Protein AF-A0A9X3G8Z1-F1 (afdb_monomer)

Mean predicted aligned error: 10.3 Å

pLDDT: mean 79.48, std 21.1, range [32.97, 97.56]

Structure (mmCIF, N/CA/C/O backbone):
data_AF-A0A9X3G8Z1-F1
#
_entry.id   AF-A0A9X3G8Z1-F1
#
loop_
_atom_site.group_PDB
_atom_site.id
_atom_site.type_symbol
_atom_site.label_atom_id
_atom_site.label_alt_id
_atom_site.label_comp_id
_atom_site.label_asym_id
_atom_site.label_entity_id
_atom_site.label_seq_id
_atom_site.pdbx_PDB_ins_code
_atom_site.Cartn_x
_atom_site.Cartn_y
_atom_site.Cartn_z
_atom_site.occupancy
_atom_site.B_iso_or_equiv
_atom_site.auth_seq_id
_atom_site.auth_comp_id
_atom_site.auth_asym_id
_atom_site.auth_atom_id
_atom_site.pdbx_PDB_model_num
ATOM 1 N N . MET A 1 1 ? 17.525 -7.532 8.941 1.00 54.53 1 MET A N 1
ATOM 2 C CA . MET A 1 1 ? 16.783 -7.945 7.733 1.00 54.53 1 MET A CA 1
ATOM 3 C C . MET A 1 1 ? 17.016 -6.910 6.642 1.00 54.53 1 MET A C 1
ATOM 5 O O . MET A 1 1 ? 16.957 -5.727 6.959 1.00 54.53 1 MET A O 1
ATOM 9 N N . SER A 1 2 ? 17.343 -7.330 5.416 1.00 69.38 2 SER A N 1
ATOM 10 C CA . SER A 1 2 ? 17.624 -6.444 4.267 1.00 69.38 2 SER A CA 1
ATOM 11 C C . SER A 1 2 ? 16.434 -6.366 3.294 1.00 69.38 2 SER A C 1
ATOM 13 O O . SER A 1 2 ? 15.502 -7.165 3.383 1.00 69.38 2 SER A O 1
ATOM 15 N N . ALA A 1 3 ? 16.483 -5.455 2.314 1.00 65.75 3 ALA A N 1
ATOM 16 C CA . ALA A 1 3 ? 15.477 -5.348 1.247 1.00 65.75 3 ALA A CA 1
ATOM 17 C C . ALA A 1 3 ? 15.227 -6.669 0.497 1.00 65.75 3 ALA A C 1
ATOM 19 O O . ALA A 1 3 ? 14.107 -6.954 0.087 1.00 65.75 3 ALA A O 1
ATOM 20 N N . GLU A 1 4 ? 16.262 -7.490 0.329 1.00 74.12 4 GLU A N 1
ATOM 21 C CA . GLU A 1 4 ? 16.171 -8.811 -0.300 1.00 74.12 4 GLU A CA 1
ATOM 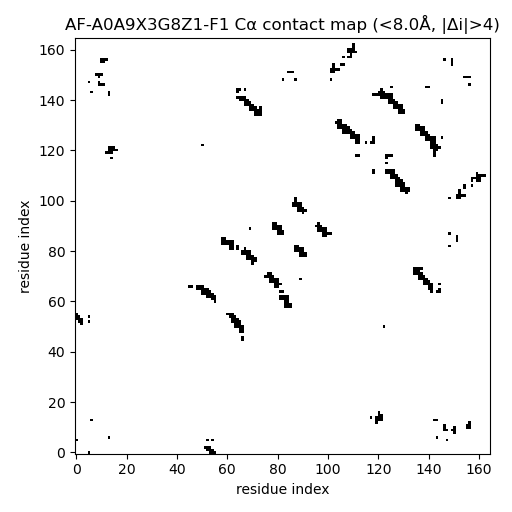22 C C . GLU A 1 4 ? 15.276 -9.765 0.502 1.00 74.12 4 GLU A C 1
ATOM 24 O O . GLU A 1 4 ? 14.520 -10.556 -0.056 1.00 74.12 4 GLU A O 1
ATOM 29 N N . GLU A 1 5 ? 15.324 -9.664 1.825 1.00 76.06 5 GLU A N 1
ATOM 30 C CA . GLU A 1 5 ? 14.555 -10.520 2.714 1.00 76.06 5 GLU A CA 1
ATOM 31 C C . GLU A 1 5 ? 13.078 -10.120 2.759 1.00 76.06 5 GLU A C 1
ATOM 33 O O . GLU A 1 5 ? 12.224 -11.001 2.782 1.00 76.06 5 GLU A O 1
ATOM 38 N N . LEU A 1 6 ? 12.771 -8.820 2.659 1.00 80.56 6 LEU A N 1
ATOM 39 C CA . LEU A 1 6 ? 11.402 -8.339 2.431 1.00 80.56 6 LEU A CA 1
ATOM 40 C C . LEU A 1 6 ? 10.838 -8.834 1.096 1.00 80.56 6 LEU A C 1
ATOM 42 O O . LEU A 1 6 ? 9.704 -9.300 1.039 1.00 80.56 6 LEU A O 1
ATOM 46 N N . ARG A 1 7 ? 11.642 -8.796 0.027 1.00 82.56 7 ARG A N 1
ATOM 47 C CA . ARG A 1 7 ? 11.228 -9.302 -1.293 1.00 82.56 7 ARG A CA 1
ATOM 48 C C . ARG A 1 7 ? 10.889 -10.788 -1.269 1.00 82.56 7 ARG A C 1
ATOM 50 O O . ARG A 1 7 ? 9.933 -11.192 -1.910 1.00 82.56 7 ARG A O 1
ATOM 57 N N . ARG A 1 8 ? 11.645 -11.600 -0.523 1.00 84.50 8 ARG A N 1
ATOM 58 C CA . ARG A 1 8 ? 11.379 -13.045 -0.399 1.00 84.50 8 ARG A CA 1
ATOM 59 C C . ARG A 1 8 ? 10.061 -13.375 0.304 1.00 84.50 8 ARG A C 1
ATOM 61 O O . ARG A 1 8 ? 9.609 -14.509 0.204 1.00 84.50 8 ARG A O 1
ATOM 68 N N . GLN A 1 9 ? 9.483 -12.426 1.035 1.00 86.56 9 GLN A N 1
ATOM 69 C CA . GLN A 1 9 ? 8.246 -12.634 1.789 1.00 86.56 9 GLN A CA 1
ATOM 70 C C . GLN A 1 9 ? 6.998 -12.234 1.000 1.00 86.56 9 GLN A C 1
ATOM 72 O O . GLN A 1 9 ? 5.923 -12.772 1.251 1.00 86.56 9 GLN A O 1
ATOM 77 N N . VAL A 1 10 ? 7.126 -11.322 0.034 1.00 90.44 10 VAL A N 1
ATOM 78 C CA . VAL A 1 10 ? 5.996 -10.898 -0.798 1.00 90.44 10 VAL A CA 1
ATOM 79 C C . VAL A 1 10 ? 5.799 -11.848 -1.976 1.00 90.44 10 VAL A C 1
ATOM 81 O O . VAL A 1 10 ? 6.749 -12.414 -2.509 1.00 90.44 10 VAL A O 1
ATOM 84 N N . SER A 1 11 ? 4.548 -12.020 -2.398 1.00 90.75 11 SER A N 1
ATOM 85 C CA . SER A 1 11 ? 4.192 -12.882 -3.533 1.00 90.75 11 SER A CA 1
ATOM 86 C C . SER A 1 11 ? 4.303 -12.181 -4.889 1.00 90.75 11 SER A C 1
ATOM 88 O O . SER A 1 11 ? 4.259 -12.846 -5.921 1.00 90.75 11 SER A O 1
ATOM 90 N N . TRP A 1 12 ? 4.407 -10.850 -4.901 1.00 94.25 12 TRP A N 1
ATOM 91 C CA . TRP A 1 12 ? 4.476 -10.069 -6.132 1.00 94.25 12 TRP A CA 1
ATOM 92 C C . TRP A 1 12 ? 5.881 -10.113 -6.724 1.00 94.25 12 TRP A C 1
ATOM 94 O O . TRP A 1 12 ? 6.886 -10.123 -6.013 1.00 94.25 12 TRP A O 1
ATOM 104 N N . THR A 1 13 ? 5.949 -10.067 -8.048 1.00 92.62 13 THR A N 1
ATOM 105 C CA . THR A 1 13 ? 7.204 -10.001 -8.790 1.00 92.62 13 THR A CA 1
ATOM 106 C C . THR A 1 13 ? 7.904 -8.668 -8.525 1.00 92.62 13 THR A C 1
ATOM 108 O O . THR A 1 13 ? 7.363 -7.606 -8.834 1.00 92.62 13 THR A O 1
ATOM 111 N N . VAL A 1 14 ? 9.126 -8.706 -7.989 1.00 89.44 14 VAL A N 1
ATOM 112 C CA . VAL A 1 14 ? 9.965 -7.518 -7.762 1.00 89.44 14 VAL A CA 1
ATOM 113 C C . VAL A 1 14 ? 11.286 -7.693 -8.503 1.00 89.44 14 VAL A C 1
ATOM 115 O O . VAL A 1 14 ? 12.076 -8.576 -8.168 1.00 89.44 14 VAL A O 1
ATOM 118 N N . ASP A 1 15 ? 11.527 -6.843 -9.500 1.00 87.56 15 ASP A N 1
ATOM 119 C CA . ASP A 1 15 ? 12.686 -6.968 -10.383 1.00 87.56 15 ASP A CA 1
ATOM 120 C C . ASP A 1 15 ? 13.973 -6.539 -9.670 1.00 87.56 15 ASP A C 1
ATOM 122 O O . ASP A 1 15 ? 14.049 -5.479 -9.036 1.00 87.56 15 ASP A O 1
ATOM 126 N N . ASP A 1 16 ? 15.023 -7.349 -9.805 1.00 71.25 16 ASP A N 1
ATOM 127 C CA . ASP A 1 16 ? 16.316 -7.048 -9.209 1.00 71.25 16 ASP A CA 1
ATOM 128 C C . ASP A 1 16 ? 17.141 -6.148 -10.132 1.00 71.25 16 ASP A C 1
ATOM 130 O O . ASP A 1 16 ? 17.486 -6.514 -11.253 1.00 71.25 16 ASP A O 1
ATOM 134 N N . THR A 1 17 ? 17.499 -4.954 -9.662 1.00 54.03 17 THR A N 1
ATOM 135 C CA . THR A 1 17 ? 18.440 -4.081 -10.380 1.00 54.03 17 THR A CA 1
ATOM 136 C C . THR A 1 17 ? 19.775 -4.007 -9.653 1.00 54.03 17 THR A C 1
ATOM 138 O O . THR A 1 17 ? 20.303 -2.935 -9.371 1.00 54.03 17 THR A O 1
ATOM 141 N N . SER A 1 18 ? 20.347 -5.165 -9.326 1.00 48.28 18 SER A N 1
ATOM 142 C CA . SER A 1 18 ? 21.672 -5.237 -8.705 1.00 48.28 18 SER A CA 1
ATOM 143 C C . SER A 1 18 ? 22.812 -5.520 -9.707 1.00 48.28 18 SER A C 1
ATOM 145 O O . SER A 1 18 ? 23.967 -5.211 -9.403 1.00 48.28 18 SER A O 1
ATOM 147 N N . ALA A 1 19 ? 22.523 -5.983 -10.934 1.00 44.53 19 ALA A N 1
ATOM 148 C CA . ALA A 1 19 ? 23.551 -6.242 -11.956 1.00 44.53 19 ALA A CA 1
ATOM 149 C C . ALA A 1 19 ? 23.666 -5.145 -13.038 1.00 44.53 19 ALA A C 1
ATOM 151 O O . ALA A 1 19 ? 24.767 -4.679 -13.326 1.00 44.53 19 ALA A O 1
ATOM 152 N N . ALA A 1 20 ? 22.553 -4.672 -13.609 1.00 42.44 20 ALA A N 1
ATOM 153 C CA . ALA A 1 20 ? 22.600 -3.802 -14.793 1.00 42.44 20 ALA A CA 1
ATOM 154 C C . ALA A 1 20 ? 22.984 -2.334 -14.499 1.00 42.44 20 ALA A C 1
ATOM 156 O O . ALA A 1 20 ? 23.629 -1.691 -15.324 1.00 42.44 20 ALA A O 1
ATOM 157 N N . LEU A 1 21 ? 22.659 -1.795 -13.315 1.00 47.25 21 LEU A N 1
ATOM 158 C CA . LEU A 1 21 ? 22.970 -0.394 -12.977 1.00 47.25 21 LEU A CA 1
ATOM 159 C C . LEU A 1 21 ? 24.360 -0.181 -12.353 1.00 47.25 21 LEU A C 1
ATOM 161 O O . LEU A 1 21 ? 24.867 0.940 -12.398 1.00 47.25 21 LEU A O 1
ATOM 165 N N . ARG A 1 22 ? 25.024 -1.223 -11.821 1.00 46.19 22 ARG A N 1
ATOM 166 C CA . ARG A 1 22 ? 26.418 -1.095 -11.339 1.00 46.19 22 ARG A CA 1
ATOM 167 C C . ARG A 1 22 ? 27.421 -0.935 -12.479 1.00 46.19 22 ARG A C 1
ATOM 169 O O . ARG A 1 22 ? 28.410 -0.235 -12.300 1.00 46.19 22 ARG A O 1
ATOM 176 N N . ALA A 1 23 ? 27.148 -1.513 -13.647 1.00 42.59 23 ALA A N 1
ATOM 177 C CA . ALA A 1 23 ? 28.023 -1.389 -14.814 1.00 42.59 23 ALA A CA 1
ATOM 178 C C . ALA A 1 23 ? 27.900 -0.025 -15.528 1.00 42.59 23 ALA A C 1
ATOM 180 O O . ALA A 1 23 ? 28.839 0.405 -16.189 1.00 42.59 23 ALA A O 1
ATOM 181 N N . GLY A 1 24 ? 26.771 0.681 -15.379 1.00 37.41 24 GLY A N 1
ATOM 182 C CA . GLY A 1 24 ? 26.513 1.946 -16.080 1.00 37.41 24 GLY A CA 1
ATOM 183 C C . GLY A 1 24 ? 26.988 3.214 -15.362 1.00 37.41 24 GLY A C 1
ATOM 184 O O . GLY A 1 24 ? 27.077 4.271 -15.980 1.00 37.41 24 GLY A O 1
ATOM 185 N N . ARG A 1 25 ? 27.319 3.152 -14.064 1.00 42.72 25 ARG A N 1
ATOM 186 C CA . ARG A 1 25 ? 27.628 4.344 -13.247 1.00 42.72 25 ARG A CA 1
ATOM 187 C C . ARG A 1 25 ? 29.110 4.753 -13.274 1.00 42.72 25 ARG A C 1
ATOM 189 O O . ARG A 1 25 ? 29.646 5.177 -12.256 1.00 42.72 25 ARG A O 1
ATOM 196 N N . PHE A 1 26 ? 29.758 4.644 -14.434 1.00 42.75 26 PHE A N 1
ATOM 197 C CA . PHE A 1 26 ? 31.088 5.228 -14.679 1.00 42.75 26 PHE A CA 1
ATOM 198 C C . PHE A 1 26 ? 31.166 6.147 -15.909 1.00 42.75 26 PHE A C 1
ATOM 200 O O . PHE A 1 26 ? 32.200 6.771 -16.118 1.00 42.75 26 PHE A O 1
ATOM 207 N N . LEU A 1 27 ? 30.085 6.329 -16.678 1.00 44.16 27 LEU A N 1
ATOM 208 C CA . LEU A 1 27 ? 30.040 7.336 -17.744 1.00 44.16 27 LEU A CA 1
ATOM 209 C C . LEU A 1 27 ? 28.682 8.039 -17.771 1.00 44.16 27 LEU A C 1
ATOM 211 O O . LEU A 1 27 ? 27.685 7.444 -18.161 1.00 44.16 27 LEU A O 1
ATOM 215 N N . GLY A 1 28 ? 28.654 9.321 -17.405 1.00 35.78 28 GLY A N 1
ATOM 216 C CA . GLY A 1 28 ? 27.515 10.189 -17.719 1.00 35.78 28 GLY A CA 1
ATOM 217 C C . GLY A 1 28 ? 27.091 11.127 -16.600 1.00 35.78 28 GLY A C 1
ATOM 218 O O . GLY A 1 28 ? 25.926 11.142 -16.218 1.00 35.78 28 GLY A O 1
ATOM 219 N N . GLY A 1 29 ? 28.016 11.924 -16.068 1.00 42.41 29 GLY A N 1
ATOM 220 C CA . GLY A 1 29 ? 27.626 13.180 -15.441 1.00 42.41 29 GLY A CA 1
ATOM 221 C C . GLY A 1 29 ? 27.452 14.234 -16.527 1.00 42.41 29 GLY A C 1
ATOM 222 O O . GLY A 1 29 ? 28.453 14.591 -17.124 1.00 42.41 29 GLY A O 1
ATOM 223 N N . VAL A 1 30 ? 26.228 14.713 -16.765 1.00 42.44 30 VAL A N 1
ATOM 224 C CA . VAL A 1 30 ? 25.902 16.100 -17.148 1.00 42.44 30 VAL A CA 1
ATOM 225 C C . VAL A 1 30 ? 24.448 16.368 -16.734 1.00 42.44 30 VAL A C 1
ATOM 227 O O . VAL A 1 30 ? 23.566 15.524 -16.851 1.00 42.44 30 VAL A O 1
ATOM 230 N N . VAL A 1 31 ? 24.262 17.559 -16.183 1.00 41.38 31 VAL A N 1
ATOM 231 C CA . VAL A 1 31 ? 23.089 18.149 -15.540 1.00 41.38 31 VAL A CA 1
ATOM 232 C C . VAL A 1 31 ? 21.968 18.477 -16.534 1.00 41.38 31 VAL A C 1
ATOM 234 O O . VAL A 1 31 ? 22.235 19.092 -17.557 1.00 41.38 31 VAL A O 1
ATOM 237 N N . HIS A 1 32 ? 20.712 18.227 -16.150 1.00 33.62 32 HIS A N 1
ATOM 238 C CA . HIS A 1 32 ? 19.590 19.114 -16.482 1.00 33.62 32 HIS A CA 1
ATOM 239 C C . HIS A 1 32 ? 18.682 19.268 -15.261 1.00 33.62 32 HIS A C 1
ATOM 241 O O . HIS A 1 32 ? 17.839 18.429 -14.957 1.00 33.62 32 HIS A O 1
ATOM 247 N N . LEU A 1 33 ? 18.923 20.356 -14.535 1.00 43.53 33 LEU A N 1
ATOM 248 C CA . LEU A 1 33 ? 18.112 20.844 -13.433 1.00 43.53 33 LEU A CA 1
ATOM 249 C C . LEU A 1 33 ? 17.161 21.889 -14.020 1.00 43.53 33 LEU A C 1
ATOM 251 O O . LEU A 1 33 ? 17.612 22.977 -14.371 1.00 43.53 33 LEU A O 1
ATOM 255 N N . VAL A 1 34 ? 15.874 21.559 -14.170 1.00 37.47 34 VAL A N 1
ATOM 256 C CA . VAL A 1 34 ? 14.829 22.563 -14.416 1.00 37.47 34 VAL A CA 1
ATOM 257 C C . VAL A 1 34 ? 13.578 22.224 -13.603 1.00 37.47 34 VAL A C 1
ATOM 259 O O . VAL A 1 34 ? 13.070 21.108 -13.617 1.00 37.47 34 VAL A O 1
ATOM 262 N N . SER A 1 35 ? 13.171 23.241 -12.857 1.00 35.91 35 SER A N 1
ATOM 263 C CA . SER A 1 35 ? 12.164 23.386 -11.813 1.00 35.91 35 SER A CA 1
ATOM 264 C C . SER A 1 35 ? 10.763 22.811 -12.044 1.00 35.91 35 SER A C 1
ATOM 266 O O . SER A 1 35 ? 10.144 23.051 -13.075 1.00 35.91 35 SER A O 1
ATOM 268 N N . ALA A 1 36 ? 10.190 22.277 -10.960 1.00 36.22 36 ALA A N 1
ATOM 269 C CA . ALA A 1 36 ? 8.763 22.394 -10.656 1.00 36.22 36 ALA A CA 1
ATOM 270 C C . ALA A 1 36 ? 8.578 22.696 -9.154 1.00 36.22 36 ALA A C 1
ATOM 272 O O . ALA A 1 36 ? 8.284 21.825 -8.342 1.00 36.22 36 ALA A O 1
ATOM 273 N N . LEU A 1 37 ? 8.805 23.958 -8.778 1.00 42.53 37 LEU A N 1
ATOM 274 C CA . LEU A 1 37 ? 8.296 24.548 -7.539 1.00 42.53 37 LEU A CA 1
ATOM 275 C C . LEU A 1 37 ? 6.939 25.172 -7.868 1.00 42.53 37 LEU A C 1
ATOM 277 O O . LEU A 1 37 ? 6.921 26.245 -8.460 1.00 42.53 37 LEU A O 1
ATOM 281 N N . ALA A 1 38 ? 5.836 24.512 -7.510 1.00 36.25 38 ALA A N 1
ATOM 282 C CA . ALA A 1 38 ? 4.539 25.153 -7.263 1.00 36.25 38 ALA A CA 1
ATOM 283 C C . ALA A 1 38 ? 3.486 24.112 -6.861 1.00 36.25 38 ALA A C 1
ATOM 285 O O . ALA A 1 38 ? 2.765 23.619 -7.719 1.00 36.25 38 ALA A O 1
ATOM 286 N N . THR A 1 39 ? 3.401 23.768 -5.574 1.00 39.97 39 THR A N 1
ATOM 287 C CA . THR A 1 39 ? 2.193 23.850 -4.717 1.00 39.97 39 THR A CA 1
ATOM 288 C C . THR A 1 39 ? 2.374 23.008 -3.450 1.00 39.97 39 THR A C 1
ATOM 290 O O . THR A 1 39 ? 2.923 21.916 -3.495 1.00 39.97 39 THR A O 1
ATOM 293 N N . LEU A 1 40 ? 1.864 23.546 -2.336 1.00 39.28 40 LEU A N 1
ATOM 294 C CA . LEU A 1 40 ? 1.632 22.901 -1.034 1.00 39.28 40 LEU A CA 1
ATOM 295 C C . LEU A 1 40 ? 2.842 22.810 -0.089 1.00 39.28 40 LEU A C 1
ATOM 297 O O . LEU A 1 40 ? 3.541 21.807 0.044 1.00 39.28 40 LEU A O 1
ATOM 301 N N . GLY A 1 41 ? 3.019 23.903 0.661 1.00 37.69 41 GLY A N 1
ATOM 302 C CA . GLY A 1 41 ? 3.680 23.859 1.959 1.00 37.69 41 GLY A CA 1
ATOM 303 C C . GLY A 1 41 ? 2.986 22.835 2.864 1.00 37.69 41 GLY A C 1
ATOM 304 O O . GLY A 1 41 ? 1.763 22.838 2.957 1.00 37.69 41 GLY A O 1
ATOM 305 N N . ALA A 1 42 ? 3.809 21.995 3.499 1.00 32.97 42 ALA A N 1
ATOM 306 C CA . ALA A 1 42 ? 3.525 20.843 4.371 1.00 32.97 42 ALA A CA 1
ATOM 307 C C . ALA A 1 42 ? 3.733 19.440 3.756 1.00 32.97 42 ALA A C 1
ATOM 309 O O . ALA A 1 42 ? 4.146 18.555 4.500 1.00 32.97 42 ALA A O 1
ATOM 310 N N . ASP A 1 43 ? 3.615 19.236 2.436 1.00 39.31 43 ASP A N 1
ATOM 311 C CA . ASP A 1 43 ? 3.800 17.897 1.820 1.00 39.31 43 ASP A CA 1
ATOM 312 C C . ASP A 1 43 ? 5.220 17.622 1.279 1.00 39.31 43 ASP A C 1
ATOM 314 O O . ASP A 1 43 ? 5.588 16.483 0.981 1.00 39.31 43 ASP A O 1
ATOM 318 N N . ALA A 1 44 ? 6.085 18.638 1.220 1.00 36.72 44 ALA A N 1
ATOM 319 C CA . ALA A 1 44 ? 7.441 18.503 0.674 1.00 36.72 44 ALA A CA 1
ATOM 320 C C . ALA A 1 44 ? 8.419 17.689 1.555 1.00 36.72 44 ALA A C 1
ATOM 322 O O . ALA A 1 44 ? 9.511 17.350 1.104 1.00 36.72 44 ALA A O 1
ATOM 323 N N . GLY A 1 45 ? 8.055 17.364 2.802 1.00 34.19 45 GLY A N 1
ATOM 324 C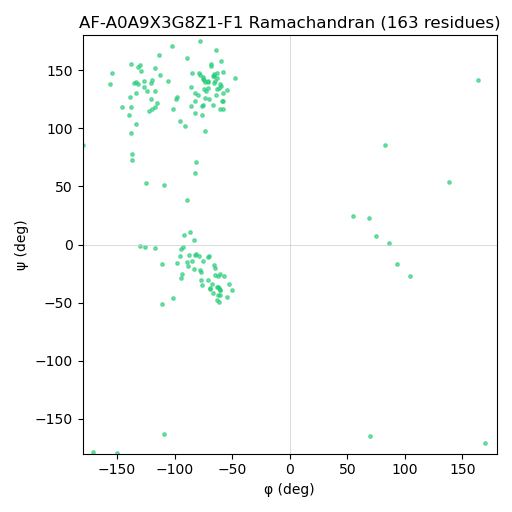 CA . GLY A 1 45 ? 8.907 16.582 3.710 1.00 34.19 45 GLY A CA 1
ATOM 325 C C . GLY A 1 45 ? 8.829 15.065 3.508 1.00 34.19 45 GLY A C 1
ATOM 326 O O . GLY A 1 45 ? 9.750 14.347 3.891 1.00 34.19 45 GLY A O 1
ATOM 327 N N . ILE A 1 46 ? 7.748 14.570 2.896 1.00 46.72 46 ILE A N 1
ATOM 328 C CA . ILE A 1 46 ? 7.483 13.130 2.747 1.00 46.72 46 ILE A CA 1
ATOM 329 C C . ILE A 1 46 ? 7.994 12.611 1.391 1.00 46.72 46 ILE A C 1
ATOM 331 O O . ILE A 1 46 ? 8.448 11.473 1.297 1.00 46.72 46 ILE A O 1
ATOM 335 N N . GLY A 1 47 ? 8.024 13.461 0.358 1.00 43.09 47 GLY A N 1
ATOM 336 C CA . GLY A 1 47 ? 8.320 13.060 -1.025 1.00 43.09 47 GLY A CA 1
ATOM 337 C C . GLY A 1 47 ? 9.765 12.642 -1.339 1.00 43.09 47 GLY A C 1
ATOM 338 O O . GLY A 1 47 ? 10.013 12.128 -2.423 1.00 43.09 47 GLY A O 1
ATOM 339 N N . ALA A 1 48 ? 10.727 12.841 -0.431 1.00 50.84 48 ALA A N 1
ATOM 340 C CA . ALA A 1 48 ? 12.149 12.595 -0.715 1.00 50.84 48 ALA A CA 1
ATOM 341 C C . ALA A 1 48 ? 12.801 11.501 0.145 1.00 50.84 48 ALA A C 1
ATOM 343 O O . ALA A 1 48 ? 13.982 11.191 -0.050 1.00 50.84 48 ALA A O 1
ATOM 344 N N . ARG A 1 49 ? 12.080 10.909 1.107 1.00 65.06 49 ARG A N 1
ATOM 345 C CA . ARG A 1 49 ? 12.663 9.864 1.955 1.00 65.06 49 ARG A CA 1
ATOM 346 C C . ARG A 1 49 ? 12.748 8.562 1.165 1.00 65.06 49 ARG A C 1
ATOM 348 O O . ARG A 1 49 ? 11.732 7.941 0.870 1.00 65.06 49 ARG A O 1
ATOM 355 N N . ARG A 1 50 ? 13.969 8.129 0.846 1.00 69.50 50 ARG A N 1
ATOM 356 C CA . ARG A 1 50 ? 14.175 6.792 0.286 1.00 69.50 50 ARG A CA 1
ATOM 357 C C . ARG A 1 50 ? 13.804 5.727 1.321 1.00 69.50 50 ARG A C 1
ATOM 359 O O . ARG A 1 50 ? 14.170 5.899 2.486 1.00 69.50 50 ARG A O 1
ATOM 366 N N . PRO A 1 51 ? 13.129 4.643 0.909 1.00 76.69 51 PRO A N 1
ATOM 367 C CA . PRO A 1 51 ? 12.882 3.512 1.788 1.00 76.69 51 PRO A CA 1
ATOM 368 C C . PRO A 1 51 ? 14.199 2.931 2.318 1.00 76.69 51 PRO A C 1
ATOM 370 O O . PRO A 1 51 ? 15.124 2.659 1.548 1.00 76.69 51 PRO A O 1
ATOM 373 N N . GLY A 1 52 ? 14.283 2.728 3.631 1.00 76.50 52 GLY A N 1
ATOM 374 C CA . GLY A 1 52 ? 15.409 2.026 4.251 1.00 76.50 52 GLY A CA 1
ATOM 375 C C . GLY A 1 52 ? 15.327 0.504 4.093 1.00 76.50 52 GLY A C 1
ATOM 376 O O . GLY A 1 52 ? 16.346 -0.179 4.180 1.00 76.50 52 GLY A O 1
ATOM 377 N N . TRP A 1 53 ? 14.119 -0.027 3.856 1.00 81.38 53 TRP A N 1
ATOM 378 C CA . TRP A 1 53 ? 13.801 -1.462 3.804 1.00 81.38 53 TRP A CA 1
ATOM 379 C C . TRP A 1 53 ? 14.222 -2.232 5.063 1.00 81.38 53 TRP A C 1
ATOM 381 O O . TRP A 1 53 ? 14.462 -3.442 5.031 1.00 81.38 53 TRP A O 1
ATOM 391 N N . THR A 1 54 ? 14.327 -1.517 6.179 1.00 74.81 54 THR A N 1
ATOM 392 C CA . THR A 1 54 ? 14.689 -2.082 7.471 1.00 74.81 54 THR A CA 1
ATOM 393 C C . THR A 1 54 ? 13.467 -2.747 8.071 1.00 74.81 54 THR A C 1
ATOM 395 O O . THR A 1 54 ? 12.412 -2.122 8.188 1.00 74.81 54 THR A O 1
ATOM 398 N N . VAL A 1 55 ? 13.631 -4.000 8.492 1.00 72.38 55 VAL A N 1
ATOM 399 C CA . VAL A 1 55 ? 12.621 -4.687 9.295 1.00 72.38 55 VAL A CA 1
ATOM 400 C C . VAL A 1 55 ? 13.054 -4.666 10.756 1.00 72.38 55 VAL A C 1
ATOM 402 O O . VAL A 1 55 ? 14.101 -5.246 11.073 1.00 72.38 55 VAL A O 1
ATOM 405 N N . PRO A 1 56 ? 12.280 -4.000 11.626 1.00 76.94 56 PRO A N 1
ATOM 406 C CA . PRO A 1 56 ? 12.539 -3.955 13.060 1.00 76.94 56 PRO A CA 1
ATOM 407 C C . PRO A 1 56 ? 12.541 -5.349 13.693 1.00 76.94 56 PRO A C 1
ATOM 409 O O . PRO A 1 56 ? 11.973 -6.289 13.134 1.00 76.94 56 PRO A O 1
ATOM 412 N N . ALA A 1 57 ? 13.193 -5.499 14.848 1.00 80.69 57 ALA A N 1
ATOM 413 C CA . ALA A 1 57 ? 13.176 -6.754 15.604 1.00 80.69 57 ALA A CA 1
ATOM 414 C C . ALA A 1 57 ? 11.793 -7.026 16.217 1.00 80.69 57 ALA A C 1
ATOM 416 O O . ALA A 1 57 ? 11.343 -8.172 16.209 1.00 80.69 57 ALA A O 1
ATOM 417 N N . ASP A 1 58 ? 11.132 -5.969 16.692 1.00 83.44 58 ASP A N 1
ATOM 418 C CA . ASP A 1 58 ? 9.759 -6.014 17.178 1.00 83.44 58 ASP A CA 1
ATOM 419 C C . ASP A 1 58 ? 8.786 -6.153 15.985 1.00 83.44 58 ASP A C 1
ATOM 421 O O . ASP A 1 58 ? 8.876 -5.376 15.028 1.00 83.44 58 ASP A O 1
ATOM 425 N N . PRO A 1 59 ? 7.892 -7.158 15.968 1.00 83.19 59 PRO A N 1
ATOM 426 C CA . PRO A 1 59 ? 6.902 -7.311 14.903 1.00 83.19 59 PRO A CA 1
ATOM 427 C C . PRO A 1 59 ? 5.872 -6.174 14.831 1.00 83.19 59 PRO A C 1
ATOM 429 O O . PRO A 1 59 ? 5.258 -6.014 13.770 1.00 83.19 59 PRO A O 1
ATOM 432 N N . ASP A 1 60 ? 5.695 -5.411 15.911 1.00 86.69 60 ASP A N 1
ATOM 433 C CA . ASP A 1 60 ? 4.736 -4.309 16.015 1.00 86.69 60 ASP A CA 1
ATOM 434 C C . ASP A 1 60 ? 5.361 -2.938 15.697 1.00 86.69 60 ASP A C 1
ATOM 436 O O . ASP A 1 60 ? 4.644 -1.942 15.590 1.00 86.69 60 ASP A O 1
ATOM 440 N N . ASP A 1 61 ? 6.674 -2.883 15.458 1.00 88.25 61 ASP A N 1
ATOM 441 C CA . ASP A 1 61 ? 7.353 -1.681 14.977 1.00 88.25 61 ASP A CA 1
ATOM 442 C C . ASP A 1 61 ? 7.132 -1.465 13.470 1.00 88.25 61 ASP A C 1
ATOM 444 O O . ASP A 1 61 ? 7.079 -2.398 12.656 1.00 88.25 61 ASP A O 1
ATOM 448 N N . TYR A 1 62 ? 7.058 -0.194 13.071 1.00 89.31 62 TYR A N 1
ATOM 449 C CA . TYR A 1 62 ? 6.859 0.185 11.675 1.00 89.31 62 TYR A CA 1
ATOM 450 C C . TYR A 1 62 ? 8.091 -0.097 10.811 1.00 89.31 62 TYR A C 1
ATOM 452 O O . TYR A 1 62 ? 9.222 0.262 11.148 1.00 89.31 62 TYR A O 1
ATOM 460 N N . LEU A 1 63 ? 7.854 -0.682 9.639 1.00 89.25 63 LEU A N 1
ATOM 461 C CA . LEU A 1 63 ? 8.878 -0.891 8.626 1.00 89.25 63 LEU A CA 1
ATOM 462 C C . LEU A 1 63 ? 9.209 0.425 7.915 1.00 89.25 63 LEU A C 1
ATOM 464 O O . LEU A 1 63 ? 8.326 1.225 7.598 1.00 89.25 63 LEU A O 1
ATOM 468 N N . ASP A 1 64 ? 10.484 0.612 7.567 1.00 88.88 64 ASP A N 1
ATOM 469 C CA . ASP A 1 64 ? 10.916 1.739 6.732 1.00 88.88 64 ASP A CA 1
ATOM 470 C C . ASP A 1 64 ? 10.664 1.439 5.243 1.00 88.88 64 ASP A C 1
ATOM 472 O O . ASP A 1 64 ? 11.587 1.169 4.471 1.00 88.88 64 ASP A O 1
ATOM 476 N N . LEU A 1 65 ? 9.386 1.441 4.852 1.00 87.31 65 LEU A N 1
ATOM 477 C CA . LEU A 1 65 ? 8.925 1.210 3.476 1.00 87.31 65 LEU A CA 1
ATOM 478 C C . LEU A 1 65 ? 8.978 2.472 2.596 1.00 87.31 65 LEU A C 1
ATOM 480 O O . LEU A 1 65 ? 8.570 2.437 1.435 1.00 87.31 65 LEU A O 1
ATOM 484 N N . GLY A 1 66 ? 9.490 3.583 3.134 1.00 87.88 66 GLY A N 1
ATOM 485 C CA . GLY A 1 66 ? 9.402 4.900 2.512 1.00 87.88 66 GLY A CA 1
ATOM 486 C C . GLY A 1 66 ? 7.976 5.469 2.514 1.00 87.88 66 GLY A C 1
ATOM 487 O O . GLY A 1 66 ? 7.124 5.014 3.279 1.00 87.88 66 GLY A O 1
ATOM 488 N N . PRO A 1 67 ? 7.717 6.513 1.710 1.00 90.81 67 PRO A N 1
ATOM 489 C CA . PRO A 1 67 ? 6.433 7.198 1.706 1.00 90.81 67 PRO A CA 1
ATOM 490 C C . PRO A 1 67 ? 5.329 6.329 1.092 1.00 90.81 67 PRO A C 1
ATOM 492 O O . PRO A 1 67 ? 5.429 5.876 -0.049 1.00 90.81 67 PRO A O 1
ATOM 495 N N . LEU A 1 68 ? 4.255 6.147 1.858 1.00 94.81 68 LEU A N 1
ATOM 496 C CA . LEU A 1 68 ? 2.996 5.546 1.434 1.00 94.81 68 LEU A CA 1
ATOM 497 C C . LEU A 1 68 ? 1.862 6.504 1.787 1.00 94.81 68 LEU A C 1
ATOM 499 O O . LEU A 1 68 ? 1.813 7.023 2.904 1.00 94.81 68 LEU A O 1
ATOM 503 N N . THR A 1 69 ? 0.936 6.704 0.857 1.00 96.88 69 THR A N 1
ATOM 504 C CA . THR A 1 69 ? -0.180 7.637 1.029 1.00 96.88 69 THR A CA 1
ATOM 505 C C . THR A 1 69 ? -1.483 6.981 0.607 1.00 96.88 69 THR A C 1
ATOM 507 O O . THR A 1 69 ? -1.577 6.436 -0.492 1.00 96.88 69 THR A O 1
ATOM 510 N N . LEU A 1 70 ? -2.496 7.071 1.464 1.00 97.19 70 LEU A N 1
ATOM 511 C CA . LEU A 1 70 ? -3.868 6.653 1.204 1.00 97.19 70 LEU A CA 1
ATOM 512 C C . LEU A 1 70 ? -4.754 7.876 0.991 1.00 97.19 70 LEU A C 1
ATOM 514 O O . LEU A 1 70 ? -4.657 8.852 1.723 1.00 97.19 70 LEU A O 1
ATOM 518 N N . ARG A 1 71 ? -5.684 7.795 0.051 1.00 96.50 71 ARG A N 1
ATOM 519 C CA . ARG A 1 71 ? -6.789 8.737 -0.108 1.00 96.50 71 ARG A CA 1
ATOM 520 C C . ARG A 1 71 ? -8.060 7.931 -0.315 1.00 96.50 71 ARG A C 1
ATOM 522 O O . ARG A 1 71 ? -8.235 7.360 -1.381 1.00 96.50 71 ARG A O 1
ATOM 529 N N . LEU A 1 72 ? -8.900 7.822 0.710 1.00 92.31 72 LEU A N 1
ATOM 530 C CA . LEU A 1 72 ? -10.142 7.045 0.668 1.00 92.31 72 LEU A CA 1
ATOM 531 C C . LEU A 1 72 ? -11.208 7.755 1.527 1.00 92.31 72 LEU A C 1
ATOM 533 O O . LEU A 1 72 ? -10.976 7.918 2.729 1.00 92.31 72 LEU A O 1
ATOM 537 N N . PRO A 1 73 ? -12.344 8.196 0.951 1.00 94.00 73 PRO A N 1
ATOM 538 C CA . PRO A 1 73 ? -12.684 8.169 -0.481 1.00 94.00 73 PRO A CA 1
ATOM 539 C C . PRO A 1 73 ? -11.742 9.045 -1.330 1.00 94.00 73 PRO A C 1
ATOM 541 O O . PRO A 1 73 ? -11.002 9.865 -0.789 1.00 94.00 73 PRO A O 1
ATOM 544 N N . ASP A 1 74 ? -11.775 8.912 -2.657 1.00 91.06 74 ASP A N 1
ATOM 545 C CA . ASP A 1 74 ? -10.927 9.674 -3.595 1.00 91.06 74 ASP A CA 1
ATOM 546 C C . ASP A 1 74 ? -11.076 11.202 -3.457 1.00 91.06 74 ASP A C 1
ATOM 548 O O . ASP A 1 74 ? -10.138 11.953 -3.720 1.00 91.06 74 ASP A O 1
ATOM 552 N N . SER A 1 75 ? -12.227 11.698 -2.998 1.00 90.75 75 SER A N 1
ATOM 553 C CA . SER A 1 75 ? -12.435 13.124 -2.697 1.00 90.75 75 SER A CA 1
ATOM 554 C C . SER A 1 75 ? -11.900 13.552 -1.324 1.00 90.75 75 SER A C 1
ATOM 556 O O . SER A 1 75 ? -11.930 14.735 -0.988 1.00 90.75 75 SER A O 1
ATOM 558 N N . GLY A 1 76 ? -11.466 12.596 -0.505 1.00 89.31 76 GLY A N 1
ATOM 559 C CA . GLY A 1 76 ? -10.989 12.803 0.854 1.00 89.31 76 GLY A CA 1
ATOM 560 C C . GLY A 1 76 ? -9.557 13.342 0.927 1.00 89.31 76 GLY A C 1
ATOM 561 O O . GLY A 1 76 ? -8.875 13.495 -0.092 1.00 89.31 76 GLY A O 1
ATOM 562 N N . PRO A 1 77 ? -9.079 13.650 2.143 1.00 91.06 77 PRO A N 1
ATOM 563 C CA . PRO A 1 77 ? -7.692 14.034 2.363 1.00 91.06 77 PRO A CA 1
ATOM 564 C C . PRO A 1 77 ? -6.740 12.851 2.137 1.00 91.06 77 PRO A C 1
ATOM 566 O O . PRO A 1 77 ? -7.101 11.693 2.340 1.00 91.06 77 PRO A O 1
ATOM 569 N N . SER A 1 78 ? -5.499 13.164 1.767 1.00 93.50 78 SER A N 1
ATOM 570 C CA . SER A 1 78 ? -4.405 12.194 1.798 1.00 93.50 78 SER A CA 1
ATOM 571 C C . SER A 1 78 ? -3.980 11.922 3.248 1.00 93.50 78 SER A C 1
ATOM 573 O O . SER A 1 78 ? -3.740 12.856 4.011 1.00 93.50 78 SER A O 1
ATOM 575 N N . GLU A 1 79 ? -3.844 10.653 3.620 1.00 94.56 79 GLU A N 1
ATOM 576 C CA . GLU A 1 79 ? -3.335 10.190 4.910 1.00 94.56 79 GLU A CA 1
ATOM 577 C C . GLU A 1 79 ? -2.034 9.397 4.694 1.00 94.56 79 GLU A C 1
ATOM 579 O O . GLU A 1 79 ? -1.998 8.514 3.833 1.00 94.56 79 GLU A O 1
ATOM 584 N N . PRO A 1 80 ? -0.957 9.669 5.451 1.00 95.94 80 PRO A N 1
ATOM 585 C CA . PRO A 1 80 ? 0.241 8.840 5.401 1.00 95.94 80 PRO A CA 1
ATOM 586 C C . PRO A 1 80 ? -0.066 7.449 5.961 1.00 95.94 80 PRO A C 1
ATOM 588 O O . PRO A 1 80 ? -0.848 7.304 6.906 1.00 95.94 80 PRO A O 1
ATOM 591 N N . VAL A 1 81 ? 0.570 6.435 5.385 1.00 95.88 81 VAL A N 1
ATOM 592 C CA . VAL A 1 81 ? 0.397 5.032 5.753 1.00 95.88 81 VAL A CA 1
ATOM 593 C C . VAL A 1 81 ? 1.720 4.441 6.213 1.00 95.88 81 VAL A C 1
ATOM 595 O O . VAL A 1 81 ? 2.776 4.714 5.647 1.00 95.88 81 VAL A O 1
ATOM 598 N N . GLN A 1 82 ? 1.650 3.600 7.235 1.00 95.25 82 GLN A N 1
ATOM 599 C CA . GLN A 1 82 ? 2.759 2.783 7.706 1.00 95.25 82 GLN A CA 1
ATOM 600 C C . GLN A 1 82 ? 2.297 1.336 7.852 1.00 95.25 82 GLN A C 1
ATOM 602 O O . GLN A 1 82 ? 1.110 1.064 8.037 1.00 95.25 82 GLN A O 1
ATOM 607 N N . ALA A 1 83 ? 3.231 0.398 7.759 1.00 94.44 83 ALA A N 1
ATOM 608 C CA . ALA A 1 83 ? 2.955 -1.018 7.950 1.00 94.44 83 ALA A CA 1
ATOM 609 C C . ALA A 1 83 ? 3.946 -1.613 8.946 1.00 94.44 83 ALA A C 1
ATOM 611 O O . ALA A 1 83 ? 5.092 -1.169 9.033 1.00 94.44 83 ALA A O 1
ATOM 612 N N . THR A 1 84 ? 3.490 -2.624 9.672 1.00 93.31 84 THR A N 1
ATOM 613 C CA . THR A 1 84 ? 4.319 -3.488 10.519 1.00 93.31 84 THR A CA 1
ATOM 614 C C . THR A 1 84 ? 4.390 -4.870 9.861 1.00 93.31 84 THR A C 1
ATOM 616 O O . THR A 1 84 ? 4.061 -5.022 8.677 1.00 93.31 84 THR A O 1
ATOM 619 N N . ARG A 1 85 ? 4.801 -5.902 10.606 1.00 90.56 85 ARG A N 1
ATOM 620 C CA . ARG A 1 85 ? 4.727 -7.287 10.123 1.00 90.56 85 ARG A CA 1
ATOM 621 C C . ARG A 1 85 ? 3.325 -7.883 10.127 1.00 90.56 85 ARG A C 1
ATOM 623 O O . ARG A 1 85 ? 3.126 -8.932 9.529 1.00 90.56 85 ARG A O 1
ATOM 630 N N . THR A 1 86 ? 2.376 -7.252 10.810 1.00 90.06 86 THR A N 1
ATOM 631 C CA . THR A 1 86 ? 1.067 -7.847 11.125 1.00 90.06 86 THR A CA 1
ATOM 632 C C . THR A 1 86 ? -0.113 -6.940 10.774 1.00 90.06 86 THR A C 1
ATOM 634 O O . THR A 1 86 ? -1.273 -7.317 10.978 1.00 90.06 86 THR A O 1
ATOM 637 N N . GLY A 1 87 ? 0.147 -5.737 10.258 1.00 94.50 87 GLY A N 1
ATOM 638 C CA . GLY A 1 87 ? -0.917 -4.807 9.909 1.00 94.50 87 GLY A CA 1
ATOM 639 C C . GLY A 1 87 ? -0.465 -3.578 9.134 1.00 94.50 87 GLY A C 1
ATOM 640 O O . GLY A 1 87 ? 0.710 -3.398 8.803 1.00 94.50 87 GLY A O 1
ATOM 641 N N . VAL A 1 88 ? -1.449 -2.723 8.861 1.00 97.31 88 VAL A N 1
ATOM 642 C CA . VAL A 1 88 ? -1.299 -1.457 8.145 1.00 97.31 88 VAL A CA 1
ATOM 643 C C . VAL A 1 88 ? -2.091 -0.379 8.886 1.00 97.31 88 VAL A C 1
ATOM 645 O O . VAL A 1 88 ? -3.202 -0.627 9.358 1.00 97.31 88 VAL A O 1
ATOM 648 N N . TRP A 1 89 ? -1.527 0.821 8.995 1.00 97.19 89 TRP A N 1
ATOM 649 C CA . TRP A 1 89 ? -2.092 1.941 9.744 1.00 97.19 89 TRP A CA 1
ATOM 650 C C . TRP A 1 89 ? -2.040 3.231 8.937 1.00 97.19 89 TRP A C 1
ATOM 652 O O . TRP A 1 89 ? -1.032 3.530 8.303 1.00 97.19 89 TRP A O 1
ATOM 662 N N . ALA A 1 90 ? -3.099 4.033 9.026 1.00 96.00 90 ALA A N 1
ATOM 663 C CA . ALA A 1 90 ? -3.043 5.449 8.692 1.00 96.00 90 ALA A CA 1
ATOM 664 C C . ALA A 1 90 ? -2.488 6.219 9.897 1.00 96.00 90 ALA A C 1
ATOM 666 O O . ALA A 1 90 ? -2.973 6.049 11.019 1.00 96.00 90 ALA A O 1
ATOM 667 N N . THR A 1 91 ? -1.497 7.079 9.670 1.00 94.50 91 THR A N 1
ATOM 668 C CA . THR A 1 91 ? -0.767 7.806 10.723 1.00 94.50 91 THR A CA 1
ATOM 669 C C . THR A 1 91 ? -0.796 9.331 10.520 1.00 94.50 91 THR A C 1
ATOM 671 O O . THR A 1 91 ? 0.263 9.963 10.453 1.00 94.50 91 THR A O 1
ATOM 674 N N . PRO A 1 92 ? -1.978 9.959 10.355 1.00 91.31 92 PRO A N 1
ATOM 675 C CA . PRO A 1 92 ? -2.076 11.396 10.114 1.00 91.31 92 PRO A CA 1
ATOM 676 C C . PRO A 1 92 ? -1.538 12.219 11.291 1.00 91.31 92 PRO A C 1
ATOM 678 O O . PRO A 1 92 ? -1.755 11.890 12.456 1.00 91.31 92 PRO A O 1
ATOM 681 N N . ALA A 1 93 ? -0.888 13.344 10.987 1.00 86.06 93 ALA A N 1
ATOM 682 C CA . ALA A 1 93 ? -0.380 14.251 12.011 1.00 86.06 93 ALA A CA 1
ATOM 683 C C . ALA A 1 93 ? -1.514 14.773 12.914 1.00 86.06 93 ALA A C 1
ATOM 685 O O . ALA A 1 93 ? -2.587 15.149 12.439 1.00 86.06 93 ALA A O 1
ATOM 686 N N . GLY A 1 94 ? -1.271 14.800 14.227 1.00 88.75 94 GLY A N 1
ATOM 687 C CA . GLY A 1 94 ? -2.214 15.341 15.213 1.00 88.75 94 GLY A CA 1
ATOM 688 C C . GLY A 1 94 ? -3.432 14.460 15.515 1.00 88.75 94 GLY A C 1
ATOM 689 O O . GLY A 1 94 ? -4.323 14.897 16.239 1.00 88.75 94 GLY A O 1
ATOM 690 N N . ARG A 1 95 ? -3.490 13.228 14.994 1.00 88.44 95 ARG A N 1
ATOM 691 C CA . ARG A 1 95 ? -4.543 12.246 15.294 1.00 88.44 95 ARG A CA 1
ATOM 692 C C . ARG A 1 95 ? -3.915 10.887 15.634 1.00 88.44 95 ARG A C 1
ATOM 694 O O . ARG A 1 95 ? -2.806 10.607 15.182 1.00 88.44 95 ARG A O 1
ATOM 701 N N . PRO A 1 96 ? -4.583 10.046 16.443 1.00 91.31 96 PRO A N 1
ATOM 702 C CA . PRO A 1 96 ? -4.078 8.710 16.738 1.00 91.31 96 PRO A CA 1
ATOM 703 C C . PRO A 1 96 ? -4.010 7.857 15.467 1.00 91.31 96 PRO A C 1
ATOM 705 O O . PRO A 1 96 ? -4.846 7.995 14.570 1.00 91.31 96 PRO A O 1
ATOM 708 N N . ALA A 1 97 ? -3.025 6.958 15.412 1.00 93.06 97 ALA A N 1
ATOM 709 C CA . ALA A 1 97 ? -2.912 5.991 14.331 1.00 93.06 97 ALA A CA 1
ATOM 710 C C . ALA A 1 97 ? -4.155 5.091 14.285 1.00 93.06 97 ALA A C 1
ATOM 712 O O . ALA A 1 97 ? -4.654 4.636 15.317 1.00 93.06 97 ALA A O 1
ATOM 713 N N . ARG A 1 98 ? -4.649 4.818 13.078 1.00 95.62 98 ARG A N 1
ATOM 714 C CA . ARG A 1 98 ? -5.851 4.013 12.842 1.00 95.62 98 ARG A CA 1
ATOM 715 C C . ARG A 1 98 ? -5.494 2.801 11.998 1.00 95.62 98 ARG A C 1
ATOM 717 O O . ARG A 1 98 ? -4.969 2.965 10.901 1.00 95.62 98 ARG A O 1
ATOM 724 N N . ARG A 1 99 ? -5.818 1.597 12.481 1.00 96.31 99 ARG A N 1
ATOM 725 C CA . ARG A 1 99 ? -5.645 0.362 11.702 1.00 96.31 99 ARG A CA 1
ATOM 726 C C . ARG A 1 99 ? -6.532 0.400 10.455 1.00 96.31 99 ARG A C 1
ATOM 728 O O . ARG A 1 99 ? -7.711 0.743 10.542 1.00 96.31 99 ARG A O 1
ATOM 735 N N . LEU A 1 100 ? -5.957 0.040 9.314 1.00 96.69 100 LEU A N 1
ATOM 736 C CA . LEU A 1 100 ? -6.643 -0.069 8.033 1.00 96.69 100 LEU A CA 1
ATOM 737 C C . LEU A 1 100 ? -7.008 -1.540 7.773 1.00 96.69 100 LEU A C 1
ATOM 739 O O . LEU A 1 100 ? -6.117 -2.386 7.847 1.00 96.69 100 LEU A O 1
ATOM 743 N N . PRO A 1 101 ? -8.280 -1.866 7.476 1.00 96.19 101 PRO A N 1
ATOM 744 C CA . PRO A 1 101 ? -8.717 -3.233 7.187 1.00 96.19 101 PRO A CA 1
ATOM 745 C C . PRO A 1 101 ? -8.430 -3.597 5.722 1.00 96.19 101 PRO A C 1
ATOM 747 O O . PRO A 1 101 ? -9.345 -3.819 4.930 1.00 96.19 101 PRO A O 1
ATOM 750 N N . VAL A 1 102 ? -7.152 -3.592 5.339 1.00 96.69 102 VAL A N 1
ATOM 751 C CA . VAL A 1 102 ? -6.706 -3.786 3.947 1.00 96.69 102 VAL A CA 1
ATOM 752 C C . VAL A 1 102 ? -7.116 -5.147 3.373 1.00 96.69 102 VAL A C 1
ATOM 754 O O . VAL A 1 102 ? -7.324 -5.269 2.169 1.00 96.69 102 VAL A O 1
ATOM 757 N N . GLU A 1 103 ? -7.317 -6.147 4.230 1.00 97.00 103 GLU A N 1
ATOM 758 C CA . GLU A 1 103 ? -7.787 -7.491 3.886 1.00 97.00 103 GLU A CA 1
ATOM 759 C C . GLU A 1 103 ? -9.222 -7.482 3.327 1.00 97.00 103 GLU A C 1
ATOM 761 O O . GLU A 1 103 ? -9.610 -8.367 2.566 1.00 97.00 103 GLU A O 1
ATOM 766 N N . ALA A 1 104 ? -10.024 -6.478 3.697 1.00 96.50 104 ALA A N 1
ATOM 767 C CA . ALA A 1 104 ? -11.389 -6.302 3.203 1.00 96.50 104 ALA A CA 1
ATOM 768 C C . ALA A 1 104 ? -11.454 -5.491 1.898 1.00 96.50 104 ALA A C 1
ATOM 770 O O . ALA A 1 104 ? -12.517 -5.393 1.283 1.00 96.50 104 ALA A O 1
ATOM 771 N N . TRP A 1 105 ? -10.340 -4.891 1.473 1.00 96.94 105 TRP A N 1
ATOM 772 C CA . TRP A 1 105 ? -10.292 -4.048 0.283 1.00 96.94 105 TRP A CA 1
ATOM 773 C C . TRP A 1 105 ? -9.973 -4.851 -0.974 1.00 96.94 105 TRP A C 1
ATOM 775 O O . TRP A 1 105 ? -9.409 -5.944 -0.933 1.00 96.94 105 TRP 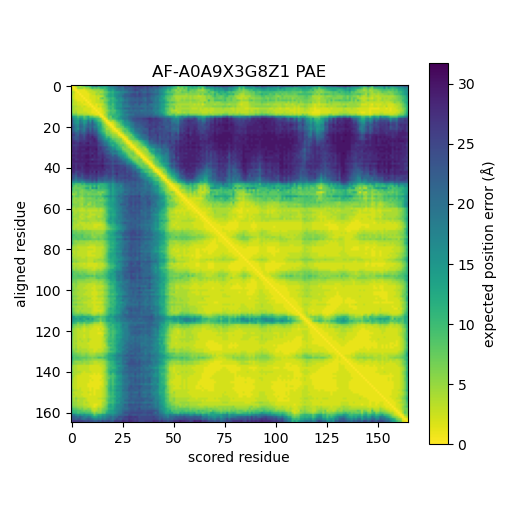A O 1
ATOM 785 N N . ARG A 1 106 ? -10.305 -4.270 -2.127 1.00 97.00 106 ARG A N 1
ATOM 786 C CA . ARG A 1 106 ? -9.985 -4.817 -3.448 1.00 97.00 106 ARG A CA 1
ATOM 787 C C . ARG A 1 106 ? -9.199 -3.809 -4.262 1.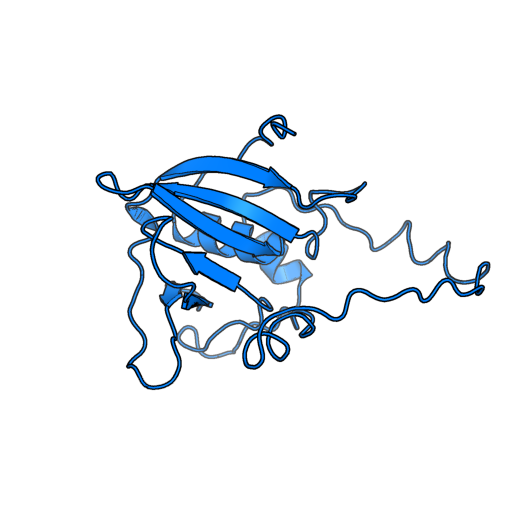00 97.00 106 ARG A C 1
ATOM 789 O O . ARG A 1 106 ? -9.628 -2.665 -4.385 1.00 97.00 106 ARG A O 1
ATOM 796 N N . VAL A 1 107 ? -8.106 -4.253 -4.876 1.00 97.19 107 VAL A N 1
ATOM 797 C CA . VAL A 1 107 ? -7.425 -3.488 -5.927 1.00 97.19 107 VAL A CA 1
ATOM 798 C C . VAL A 1 107 ? -8.251 -3.603 -7.204 1.00 97.19 107 VAL A C 1
ATOM 800 O O . VAL A 1 107 ? -8.499 -4.701 -7.695 1.00 97.19 107 VAL A O 1
ATOM 803 N N . VAL A 1 108 ? -8.710 -2.467 -7.716 1.00 95.69 108 VAL A N 1
ATOM 804 C CA . VAL A 1 108 ? -9.583 -2.378 -8.899 1.00 95.69 108 VAL A CA 1
ATOM 805 C C . VAL A 1 108 ? -8.878 -1.758 -10.102 1.00 95.69 108 VAL A C 1
ATOM 807 O O . VAL A 1 108 ? -9.348 -1.902 -11.226 1.00 95.69 108 VAL A O 1
ATOM 810 N N . GLU A 1 109 ? -7.751 -1.086 -9.878 1.00 95.56 109 GLU A N 1
ATOM 811 C CA . GLU A 1 109 ? -6.879 -0.547 -10.918 1.00 95.56 109 GLU A CA 1
ATOM 812 C C . GLU A 1 109 ? -5.458 -0.424 -10.362 1.00 95.56 109 GLU A C 1
ATOM 814 O O . GLU A 1 109 ? -5.284 -0.148 -9.173 1.00 95.56 109 GLU A O 1
ATOM 819 N N . ALA A 1 110 ? -4.441 -0.602 -11.201 1.00 95.56 110 ALA A N 1
ATOM 820 C CA . ALA A 1 110 ? -3.052 -0.404 -10.805 1.00 95.56 110 ALA A CA 1
ATOM 821 C C . ALA A 1 110 ? -2.291 0.321 -11.907 1.00 95.56 110 ALA A C 1
ATOM 823 O O . ALA A 1 110 ? -2.159 -0.181 -13.019 1.00 95.56 110 ALA A O 1
ATOM 824 N N . VAL A 1 111 ? -1.781 1.504 -11.591 1.00 93.94 111 VAL A N 1
ATOM 825 C CA . VAL A 1 111 ? -1.140 2.394 -12.555 1.00 93.94 111 VAL A CA 1
ATOM 826 C C . VAL A 1 111 ? 0.307 2.623 -12.120 1.00 93.94 111 VAL A C 1
ATOM 828 O O . VAL A 1 111 ? 0.528 3.181 -11.039 1.00 93.94 111 VAL A O 1
ATOM 831 N N . PRO A 1 112 ? 1.306 2.210 -12.919 1.00 91.31 112 PRO A N 1
ATOM 832 C CA . PRO A 1 112 ? 2.692 2.552 -12.638 1.00 91.31 112 PRO A CA 1
ATOM 833 C C . PRO A 1 112 ? 2.902 4.064 -12.774 1.00 91.31 112 PRO A C 1
ATOM 835 O O . PRO A 1 112 ? 2.285 4.725 -13.613 1.00 91.31 112 PRO A O 1
ATOM 838 N N . GLY A 1 113 ? 3.800 4.618 -11.964 1.00 84.94 113 GLY A N 1
ATOM 839 C CA . GLY A 1 113 ? 4.216 6.011 -12.055 1.00 84.94 113 GLY A CA 1
ATOM 840 C C . GLY A 1 113 ? 4.792 6.344 -13.434 1.00 84.94 113 GLY A C 1
ATOM 841 O O . GLY A 1 113 ? 5.405 5.509 -14.110 1.00 84.94 113 GLY A O 1
ATOM 842 N N . THR A 1 114 ? 4.597 7.587 -13.871 1.00 76.31 114 THR A N 1
ATOM 843 C CA . THR A 1 114 ? 5.012 8.043 -15.201 1.00 76.31 114 THR A CA 1
ATOM 844 C C . THR A 1 114 ? 6.527 7.938 -15.388 1.00 76.31 114 THR A C 1
ATOM 846 O O . THR A 1 114 ? 7.295 8.378 -14.537 1.00 76.31 114 THR A O 1
ATOM 849 N N . GLY A 1 115 ? 6.967 7.413 -16.536 1.00 66.81 115 GLY A N 1
ATOM 850 C CA . GLY A 1 115 ? 8.377 7.431 -16.943 1.00 66.81 115 GLY A CA 1
ATOM 851 C C . GLY A 1 115 ? 9.243 6.275 -16.427 1.00 66.81 115 GLY A C 1
ATOM 852 O O . GLY A 1 115 ? 10.429 6.226 -16.759 1.00 66.81 115 GLY A O 1
ATOM 853 N N . SER A 1 116 ? 8.687 5.317 -15.675 1.00 67.69 116 SER A N 1
ATOM 854 C CA . SER A 1 116 ? 9.447 4.134 -15.255 1.00 67.69 116 SER A CA 1
ATOM 855 C C . SER A 1 116 ? 9.606 3.127 -16.398 1.00 67.69 116 SER A C 1
ATOM 857 O O . SER A 1 116 ? 8.633 2.565 -16.895 1.00 67.69 116 SER A O 1
ATOM 859 N N . ARG A 1 117 ? 10.856 2.849 -16.791 1.00 77.56 117 ARG A N 1
ATOM 860 C CA . ARG A 1 117 ? 11.199 1.746 -17.714 1.00 77.56 117 ARG A CA 1
ATOM 861 C C . ARG A 1 117 ? 11.219 0.376 -17.027 1.00 77.56 117 ARG A C 1
ATOM 863 O O . ARG A 1 117 ? 11.311 -0.644 -17.701 1.00 77.56 117 ARG A O 1
ATOM 870 N N . SER A 1 118 ? 11.145 0.364 -15.699 1.00 85.38 118 SER A N 1
ATOM 871 C CA . SER A 1 118 ? 11.191 -0.833 -14.861 1.00 85.38 118 SER A CA 1
ATOM 872 C C . SER A 1 118 ? 10.125 -0.688 -13.778 1.00 85.38 118 SER A C 1
ATOM 874 O O . SER A 1 118 ? 10.448 -0.397 -12.625 1.00 85.38 118 SER A O 1
ATOM 876 N N . PRO A 1 119 ? 8.834 -0.813 -14.138 1.00 87.94 119 PRO A N 1
ATOM 877 C CA . PRO A 1 119 ? 7.743 -0.539 -13.213 1.00 87.94 119 PRO A CA 1
ATOM 878 C C . PRO A 1 119 ? 7.770 -1.490 -12.011 1.00 87.94 119 PRO A C 1
ATOM 880 O O . PRO A 1 119 ? 7.399 -1.084 -10.927 1.00 87.94 119 PRO A O 1
ATOM 883 N N . ARG A 1 120 ? 8.308 -2.706 -12.125 1.00 91.25 120 ARG A N 1
ATOM 884 C CA . ARG A 1 120 ? 8.432 -3.639 -10.989 1.00 91.25 120 ARG A CA 1
ATOM 885 C C . ARG A 1 120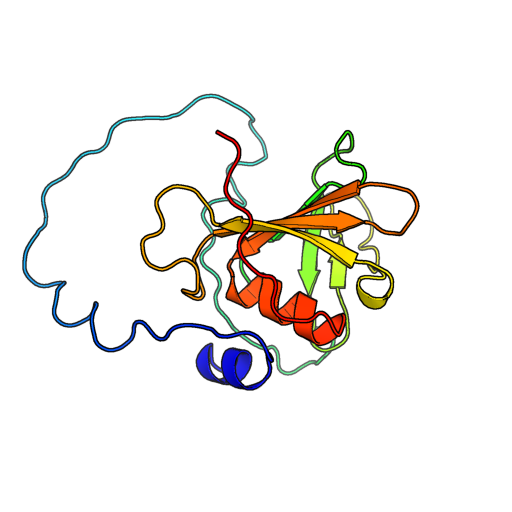 ? 9.707 -3.461 -10.154 1.00 91.25 120 ARG A C 1
ATOM 887 O O . ARG A 1 120 ? 10.013 -4.301 -9.308 1.00 91.25 120 ARG A O 1
ATOM 894 N N . HIS A 1 121 ? 10.466 -2.385 -10.367 1.00 89.50 121 HIS A N 1
ATOM 895 C CA . HIS A 1 121 ? 11.598 -2.050 -9.505 1.00 89.50 121 HIS A CA 1
ATOM 896 C C . HIS A 1 121 ? 11.102 -1.722 -8.082 1.00 89.50 121 HIS A C 1
ATOM 898 O O . HIS A 1 121 ? 10.102 -1.023 -7.957 1.00 89.50 121 HIS A O 1
ATOM 904 N N . PRO A 1 122 ? 11.795 -2.136 -7.003 1.00 90.19 122 PRO A N 1
ATOM 905 C CA . PRO A 1 122 ? 11.350 -1.932 -5.621 1.00 90.19 122 PRO A CA 1
ATOM 906 C C . PRO A 1 122 ? 10.931 -0.502 -5.274 1.00 90.19 122 PRO A C 1
ATOM 908 O O . PRO A 1 122 ? 9.966 -0.313 -4.543 1.00 90.19 122 PRO A O 1
ATOM 911 N N . GLU A 1 123 ? 11.666 0.483 -5.796 1.00 89.38 123 GLU A N 1
ATOM 912 C CA . GLU A 1 123 ? 11.435 1.918 -5.575 1.00 89.38 123 GLU A CA 1
ATOM 913 C C . GLU A 1 123 ? 10.550 2.568 -6.652 1.00 89.38 123 GLU A C 1
ATOM 915 O O . GLU A 1 123 ? 10.283 3.762 -6.566 1.00 89.38 123 GLU A O 1
ATOM 920 N N . ALA A 1 124 ? 10.122 1.832 -7.686 1.00 89.62 124 ALA A N 1
ATOM 921 C CA . ALA A 1 124 ? 9.233 2.394 -8.698 1.00 89.62 124 ALA A CA 1
ATOM 922 C C . ALA A 1 124 ? 7.900 2.765 -8.053 1.00 89.62 124 ALA A C 1
ATOM 924 O O . ALA A 1 124 ? 7.285 1.953 -7.366 1.00 89.62 124 ALA A O 1
ATOM 925 N N . GLU A 1 125 ? 7.465 3.997 -8.270 1.00 92.56 125 GLU A N 1
ATOM 926 C CA . GLU A 1 125 ? 6.196 4.483 -7.751 1.00 92.56 125 GLU A CA 1
ATOM 927 C C . GLU A 1 125 ? 5.027 3.832 -8.493 1.00 92.56 125 GLU A C 1
ATOM 929 O O . GLU A 1 125 ? 5.074 3.657 -9.712 1.00 92.56 125 GLU A O 1
ATOM 934 N N . TRP A 1 126 ? 3.973 3.498 -7.757 1.00 94.69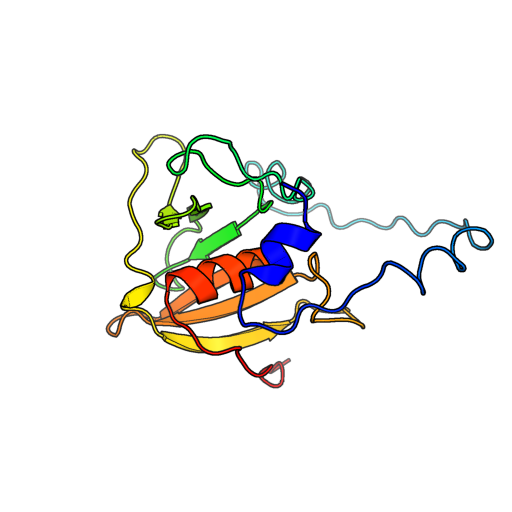 126 TRP A N 1
ATOM 935 C CA . TRP A 1 126 ? 2.695 3.038 -8.285 1.00 94.69 126 TRP A CA 1
ATOM 936 C C . TRP A 1 126 ? 1.543 3.681 -7.535 1.00 94.69 126 TRP A C 1
ATOM 938 O O . TRP A 1 126 ? 1.650 4.014 -6.353 1.00 94.69 126 TRP A O 1
ATOM 948 N N . ARG A 1 127 ? 0.406 3.757 -8.223 1.00 96.31 127 ARG A N 1
ATOM 949 C CA . ARG A 1 127 ? -0.900 4.050 -7.647 1.00 96.31 127 ARG A CA 1
ATOM 950 C C . ARG A 1 127 ? -1.804 2.840 -7.819 1.00 96.31 127 ARG A C 1
ATOM 952 O O . ARG A 1 127 ? -2.073 2.424 -8.942 1.00 96.31 127 ARG A O 1
ATOM 959 N N . LEU A 1 128 ? -2.306 2.308 -6.715 1.00 97.44 128 LEU A N 1
ATOM 960 C CA . LEU A 1 128 ? -3.377 1.321 -6.708 1.00 97.44 128 LEU A CA 1
ATO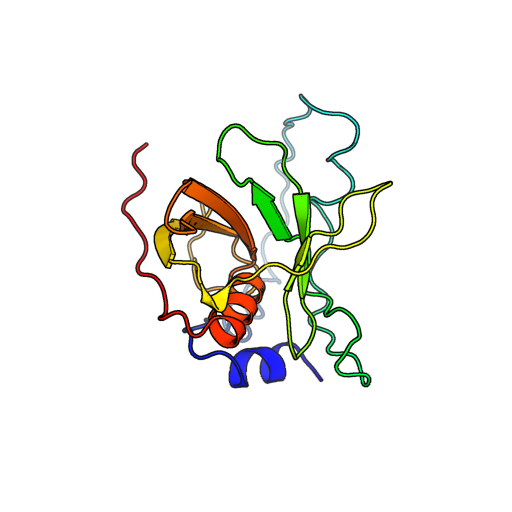M 961 C C . LEU A 1 128 ? -4.687 2.041 -6.418 1.00 97.44 128 LEU A C 1
ATOM 963 O O . LEU A 1 128 ? -4.787 2.732 -5.407 1.00 97.44 128 LEU A O 1
ATOM 967 N N . VAL A 1 129 ? -5.690 1.878 -7.273 1.00 97.31 129 VAL A N 1
ATOM 968 C CA . VAL A 1 129 ? -7.062 2.245 -6.919 1.00 97.31 129 VAL A CA 1
ATOM 969 C C . VAL A 1 129 ? -7.639 1.085 -6.126 1.00 97.31 129 VAL A C 1
ATOM 971 O O . VAL A 1 129 ? -7.642 -0.059 -6.589 1.00 97.31 129 VAL A O 1
ATOM 974 N N . VAL A 1 130 ? -8.108 1.382 -4.921 1.00 97.38 130 VAL A N 1
ATOM 975 C CA . VAL A 1 130 ? -8.675 0.413 -3.985 1.00 97.38 130 VAL A CA 1
ATOM 976 C C . VAL A 1 130 ? -10.140 0.729 -3.720 1.00 97.38 130 VAL A C 1
ATOM 978 O O . VAL A 1 130 ? -10.562 1.880 -3.807 1.00 97.38 130 VAL A O 1
ATOM 981 N N . SER A 1 131 ? -10.924 -0.292 -3.393 1.00 96.62 131 SER A N 1
ATOM 982 C CA . SER A 1 131 ? -12.296 -0.133 -2.918 1.00 96.62 131 SER A CA 1
ATOM 983 C C . SER A 1 131 ? -12.534 -0.966 -1.670 1.00 96.62 131 SER A C 1
ATOM 985 O O . SER A 1 131 ? -12.114 -2.122 -1.619 1.00 96.62 131 SER A O 1
ATOM 987 N N . ASP A 1 132 ? -13.237 -0.397 -0.694 1.00 93.75 132 ASP A N 1
ATOM 988 C CA . ASP A 1 132 ? -13.698 -1.093 0.514 1.00 93.75 132 ASP A CA 1
ATOM 989 C C . ASP A 1 132 ? -15.110 -1.694 0.359 1.00 93.75 132 ASP A C 1
ATOM 991 O O . ASP A 1 132 ? -15.703 -2.178 1.321 1.00 93.75 132 ASP A O 1
ATOM 995 N N . GLY A 1 133 ? -15.651 -1.667 -0.864 1.00 92.00 133 GLY A N 1
ATOM 996 C CA . GLY A 1 133 ? -17.008 -2.099 -1.194 1.00 92.00 133 GLY A CA 1
ATOM 997 C C . GLY A 1 133 ? -18.047 -0.976 -1.168 1.00 92.00 133 GLY A C 1
ATOM 998 O O . GLY A 1 133 ? -19.105 -1.153 -1.769 1.00 92.00 133 GLY A O 1
ATOM 999 N N . SER A 1 134 ? -17.745 0.166 -0.544 1.00 93.19 134 SER A N 1
ATOM 1000 C CA . SER A 1 134 ? -18.616 1.350 -0.531 1.00 93.19 134 SER A CA 1
ATOM 1001 C C . SER A 1 134 ? -18.003 2.489 -1.338 1.00 93.19 134 SER A C 1
ATOM 1003 O O . SER A 1 134 ? -18.634 3.012 -2.253 1.00 93.19 134 SER A O 1
ATOM 1005 N N . ASP A 1 135 ? -16.746 2.811 -1.048 1.00 95.25 135 ASP A N 1
ATOM 1006 C CA . ASP A 1 135 ? -16.011 3.905 -1.661 1.00 95.25 135 ASP A CA 1
ATOM 1007 C C . ASP A 1 135 ? -14.843 3.394 -2.510 1.00 95.25 135 ASP A C 1
ATOM 1009 O O . ASP A 1 135 ? -14.399 2.241 -2.416 1.00 95.25 135 ASP A O 1
ATOM 1013 N N . ARG A 1 136 ? -14.344 4.277 -3.378 1.00 96.69 136 ARG A N 1
ATOM 1014 C CA . ARG A 1 136 ? -13.078 4.105 -4.095 1.00 96.69 136 ARG A CA 1
ATOM 1015 C C . ARG A 1 136 ? -12.080 5.142 -3.617 1.00 96.69 136 ARG A C 1
ATOM 1017 O O . ARG A 1 136 ? -12.455 6.254 -3.244 1.00 96.69 136 ARG A O 1
ATOM 1024 N N . GLY A 1 137 ? -10.825 4.733 -3.598 1.00 96.44 137 GLY A N 1
ATOM 1025 C CA . GLY A 1 137 ? -9.702 5.516 -3.130 1.00 96.44 137 GLY A CA 1
ATOM 1026 C C . GLY A 1 137 ? -8.427 5.129 -3.857 1.00 96.44 137 GLY A C 1
ATOM 1027 O O . GLY A 1 137 ? -8.407 4.197 -4.663 1.00 96.44 137 GLY A O 1
ATOM 1028 N N . SER A 1 138 ? -7.326 5.769 -3.494 1.00 97.38 138 SER A N 1
ATOM 1029 C CA . SER A 1 138 ? -6.004 5.442 -4.009 1.00 97.38 138 SER A CA 1
ATOM 1030 C C . SER A 1 138 ? -4.995 5.197 -2.895 1.00 97.38 138 SER A C 1
ATOM 1032 O O . SER A 1 138 ? -4.973 5.891 -1.881 1.00 97.38 138 SER A O 1
ATOM 1034 N N . LEU A 1 139 ? -4.140 4.199 -3.101 1.00 97.56 139 LEU A N 1
ATOM 1035 C CA . LEU A 1 139 ? -2.969 3.898 -2.292 1.00 97.56 139 LEU A CA 1
ATOM 1036 C C . LEU A 1 139 ? -1.735 4.056 -3.182 1.00 97.56 139 LEU A C 1
ATOM 1038 O O . LEU A 1 139 ? -1.607 3.379 -4.200 1.00 97.56 139 LEU A O 1
ATOM 1042 N N . THR A 1 140 ? -0.849 4.978 -2.824 1.00 96.69 140 THR A N 1
ATOM 1043 C CA . THR A 1 140 ? 0.327 5.341 -3.626 1.00 96.69 140 THR A CA 1
ATOM 1044 C C . THR A 1 140 ? 1.600 5.094 -2.834 1.00 96.69 140 THR A C 1
ATOM 1046 O O . THR A 1 140 ? 1.650 5.393 -1.642 1.00 96.69 140 THR A O 1
ATOM 1049 N N . GLY A 1 141 ? 2.627 4.563 -3.492 1.00 94.88 141 GLY A N 1
ATOM 1050 C CA . GLY A 1 141 ? 3.951 4.369 -2.908 1.00 94.88 141 GLY A CA 1
ATOM 1051 C C . GLY A 1 141 ? 4.859 3.520 -3.787 1.00 94.88 141 GLY A C 1
ATOM 1052 O O . GLY A 1 141 ? 4.543 3.218 -4.937 1.00 94.88 141 GLY A O 1
ATOM 1053 N N . ALA A 1 142 ? 6.005 3.140 -3.232 1.00 93.81 142 ALA A N 1
ATOM 1054 C CA . ALA A 1 142 ? 6.972 2.283 -3.903 1.00 93.81 142 ALA A CA 1
ATOM 1055 C C . ALA A 1 142 ? 6.414 0.864 -4.134 1.00 93.81 142 ALA A C 1
ATOM 1057 O O . ALA A 1 142 ? 5.701 0.325 -3.287 1.00 93.81 142 ALA A O 1
ATOM 1058 N N . TRP A 1 143 ? 6.777 0.228 -5.248 1.00 94.62 143 TRP A N 1
ATOM 1059 C CA . TRP A 1 143 ? 6.274 -1.093 -5.637 1.00 94.62 143 TRP A CA 1
ATOM 1060 C C . TRP A 1 143 ? 6.470 -2.152 -4.549 1.00 94.62 143 TRP A C 1
ATOM 1062 O O . TRP A 1 143 ? 5.532 -2.871 -4.221 1.00 94.62 143 TRP A O 1
ATOM 1072 N N . LEU A 1 144 ? 7.653 -2.216 -3.923 1.00 93.81 144 LEU A N 1
ATOM 1073 C CA . LEU A 1 144 ? 7.907 -3.183 -2.847 1.00 93.81 144 LEU A CA 1
ATOM 1074 C C . LEU A 1 144 ? 7.088 -2.878 -1.583 1.00 93.81 144 LEU A C 1
ATOM 1076 O O . LEU A 1 144 ? 6.651 -3.795 -0.893 1.00 93.81 144 LEU A O 1
ATOM 1080 N N . ALA A 1 145 ? 6.842 -1.601 -1.291 1.00 95.31 145 ALA A N 1
ATOM 1081 C CA . ALA A 1 145 ? 6.003 -1.196 -0.169 1.00 95.31 145 ALA A CA 1
ATOM 1082 C C . ALA A 1 145 ? 4.537 -1.612 -0.387 1.00 95.31 145 ALA A C 1
ATOM 1084 O O . ALA A 1 145 ? 3.888 -2.136 0.517 1.00 95.31 145 ALA A O 1
ATOM 1085 N N . LEU A 1 146 ? 4.034 -1.447 -1.611 1.00 97.06 146 LEU A N 1
ATOM 1086 C CA . LEU A 1 146 ? 2.695 -1.887 -1.998 1.00 97.06 146 LEU A CA 1
ATOM 1087 C C . LEU A 1 146 ? 2.582 -3.413 -2.046 1.00 97.06 146 LEU A C 1
ATOM 1089 O O . LEU A 1 146 ? 1.573 -3.950 -1.602 1.00 97.06 146 LEU A O 1
ATOM 1093 N N . ALA A 1 147 ? 3.626 -4.110 -2.500 1.00 96.56 147 ALA A N 1
ATOM 1094 C CA . ALA A 1 147 ? 3.695 -5.568 -2.460 1.00 96.56 147 ALA A CA 1
ATOM 1095 C C . ALA A 1 147 ? 3.648 -6.110 -1.029 1.00 96.56 147 ALA A C 1
ATOM 1097 O O . ALA A 1 147 ? 3.015 -7.134 -0.781 1.00 96.56 147 ALA A O 1
ATOM 1098 N N . TRP A 1 148 ? 4.271 -5.411 -0.077 1.00 95.81 148 TRP A N 1
ATOM 1099 C CA . TRP A 1 148 ? 4.180 -5.753 1.341 1.00 95.81 148 TRP A CA 1
ATOM 1100 C C . TRP A 1 148 ? 2.751 -5.623 1.870 1.00 95.81 148 TRP A C 1
ATOM 1102 O O . TRP A 1 148 ? 2.234 -6.549 2.491 1.00 95.81 148 TRP A O 1
ATOM 1112 N N . ILE A 1 149 ? 2.077 -4.510 1.570 1.00 96.94 149 ILE A N 1
ATOM 1113 C CA . ILE A 1 149 ? 0.663 -4.332 1.929 1.00 96.94 149 ILE A CA 1
ATOM 1114 C C . ILE A 1 149 ? -0.200 -5.407 1.258 1.00 96.94 149 ILE A C 1
ATOM 1116 O O . ILE A 1 149 ? -1.043 -6.005 1.919 1.00 96.94 149 ILE A O 1
ATOM 1120 N N . GLY A 1 150 ? 0.045 -5.703 -0.020 1.00 97.12 150 GLY A N 1
ATOM 1121 C CA . GLY A 1 150 ? -0.646 -6.760 -0.752 1.00 97.12 150 GLY A CA 1
ATOM 1122 C C . GLY A 1 150 ? -0.449 -8.142 -0.134 1.00 97.12 150 GLY A C 1
ATOM 1123 O O . GLY A 1 150 ? -1.407 -8.902 -0.044 1.00 97.12 150 GLY A O 1
ATOM 1124 N N . HIS A 1 151 ? 0.752 -8.448 0.361 1.00 95.50 151 HIS A N 1
ATOM 1125 C CA . HIS A 1 151 ? 1.025 -9.677 1.104 1.00 95.50 151 HIS A CA 1
ATOM 1126 C C . HIS A 1 151 ? 0.184 -9.766 2.384 1.00 95.50 151 HIS A C 1
ATOM 1128 O O . HIS A 1 151 ? -0.493 -10.771 2.590 1.00 95.50 151 HIS A O 1
ATOM 1134 N N . LEU A 1 152 ? 0.168 -8.706 3.201 1.00 95.38 152 LEU A N 1
ATOM 1135 C CA . LEU A 1 152 ? -0.642 -8.654 4.426 1.00 95.38 152 LEU A CA 1
ATOM 1136 C C . LEU A 1 152 ? -2.143 -8.762 4.133 1.00 95.38 152 LEU A C 1
ATOM 1138 O O . LEU A 1 152 ? -2.877 -9.415 4.867 1.00 95.38 152 LEU A O 1
ATOM 1142 N N . ALA A 1 153 ? -2.585 -8.149 3.039 1.00 96.25 153 ALA A N 1
ATOM 1143 C CA . ALA A 1 153 ? -3.980 -8.120 2.632 1.00 96.25 153 ALA A CA 1
ATOM 1144 C C . ALA A 1 153 ? -4.444 -9.381 1.878 1.00 96.25 153 ALA A C 1
ATOM 1146 O O . ALA A 1 153 ? -5.634 -9.527 1.603 1.00 96.25 153 ALA A O 1
ATOM 1147 N N . GLY A 1 154 ? -3.526 -10.276 1.498 1.00 95.88 154 GLY A N 1
ATOM 1148 C CA . GLY A 1 154 ? -3.827 -11.431 0.646 1.00 95.88 154 GLY A CA 1
ATOM 1149 C C . GLY A 1 154 ? -4.179 -11.063 -0.802 1.00 95.88 154 GLY A C 1
ATOM 1150 O O . GLY A 1 154 ? -4.854 -11.828 -1.492 1.00 95.88 154 GLY A O 1
ATOM 1151 N N . TRP A 1 155 ? -3.752 -9.894 -1.283 1.00 96.31 155 TRP A N 1
ATOM 1152 C CA . TRP A 1 155 ? -3.995 -9.454 -2.654 1.00 96.31 155 TRP A CA 1
ATOM 1153 C C . TRP A 1 155 ? -3.114 -10.209 -3.653 1.00 96.31 155 TRP A C 1
ATOM 1155 O O . TRP A 1 155 ? -1.916 -10.418 -3.446 1.00 96.31 155 TRP A O 1
ATOM 1165 N N . SER A 1 156 ? -3.701 -10.557 -4.797 1.00 94.69 156 SER A N 1
ATOM 1166 C CA . SER A 1 156 ? -2.933 -11.020 -5.958 1.00 94.69 156 SER A CA 1
ATOM 1167 C C . SER A 1 156 ? -2.096 -9.884 -6.546 1.00 94.69 156 SER A C 1
ATOM 1169 O O . SER A 1 156 ? -2.449 -8.714 -6.389 1.00 94.69 156 SE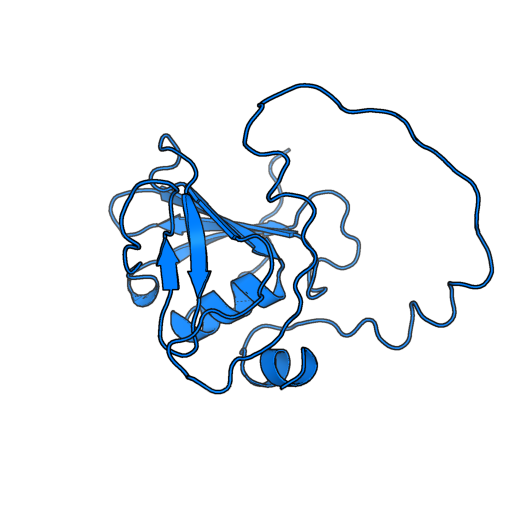R A O 1
ATOM 1171 N N . GLU A 1 157 ? -1.003 -10.223 -7.236 1.00 94.75 157 GLU A N 1
ATOM 1172 C CA . GLU A 1 157 ? -0.207 -9.222 -7.953 1.00 94.75 157 GLU A CA 1
ATOM 1173 C C . GLU A 1 157 ? -1.096 -8.495 -8.976 1.00 94.75 157 GLU A C 1
ATOM 1175 O O . GLU A 1 157 ? -1.713 -9.152 -9.823 1.00 94.75 157 GLU A O 1
ATOM 1180 N N . PRO A 1 158 ? -1.194 -7.157 -8.915 1.00 91.31 158 PRO A N 1
ATOM 1181 C CA . PRO A 1 158 ? -2.029 -6.421 -9.839 1.00 91.31 158 PRO A CA 1
ATOM 1182 C C . PRO A 1 158 ? -1.380 -6.340 -11.223 1.00 91.31 158 PRO A C 1
ATOM 1184 O O . PRO A 1 158 ? -0.170 -6.155 -11.368 1.00 91.31 158 PRO A O 1
ATOM 1187 N N . VAL A 1 159 ? -2.210 -6.428 -12.260 1.00 88.69 159 VAL A N 1
ATOM 1188 C CA . VAL A 1 159 ? -1.789 -6.192 -13.644 1.00 88.69 159 VAL A CA 1
ATOM 1189 C C . VAL A 1 159 ? -1.868 -4.695 -13.926 1.00 88.69 159 VAL A C 1
ATOM 1191 O O . VAL A 1 159 ? -2.850 -4.052 -13.557 1.00 88.69 159 VAL A O 1
ATOM 1194 N N . ALA A 1 160 ? -0.842 -4.143 -14.577 1.00 87.19 160 ALA A N 1
ATOM 1195 C CA . ALA A 1 160 ? -0.829 -2.735 -14.955 1.00 87.19 160 ALA A CA 1
ATOM 1196 C C . ALA A 1 160 ? -2.027 -2.405 -15.857 1.00 87.19 160 ALA A C 1
ATOM 1198 O O . ALA A 1 160 ? -2.198 -3.000 -16.924 1.00 87.19 160 ALA A O 1
ATOM 1199 N N . SER A 1 161 ? -2.824 -1.430 -15.440 1.00 84.50 161 SER A N 1
ATOM 1200 C CA . SER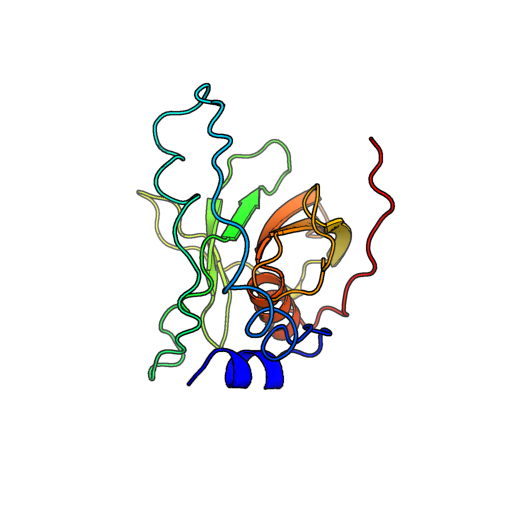 A 1 161 ? -3.872 -0.849 -16.262 1.00 84.50 161 SER A CA 1
ATOM 1201 C C . SER A 1 161 ? -3.246 0.058 -17.324 1.00 84.50 161 SER A C 1
ATOM 1203 O O . SER A 1 161 ? -2.278 0.771 -17.031 1.00 84.50 161 SER A O 1
ATOM 1205 N N . PRO A 1 162 ? -3.773 0.068 -18.562 1.00 67.81 162 PRO A N 1
ATOM 1206 C CA . PRO A 1 162 ? -3.372 1.062 -19.544 1.00 67.81 162 PRO A CA 1
ATOM 1207 C C . PRO A 1 162 ? -3.724 2.441 -18.984 1.00 67.81 162 PRO A C 1
ATOM 1209 O O . PRO A 1 162 ? -4.891 2.724 -18.732 1.00 67.81 162 PRO A O 1
ATOM 1212 N N . GLY A 1 163 ? -2.715 3.282 -18.750 1.00 58.03 163 GLY A N 1
ATOM 1213 C CA . GLY A 1 163 ? -2.947 4.639 -18.269 1.00 58.03 163 GLY A CA 1
ATOM 1214 C C . GLY A 1 163 ? -3.843 5.380 -19.257 1.00 58.03 163 GLY A C 1
ATOM 1215 O O . GLY A 1 163 ? -3.465 5.561 -20.415 1.00 58.03 163 GLY A O 1
ATOM 1216 N N . HIS A 1 164 ? -5.036 5.776 -18.822 1.00 49.62 164 HIS A N 1
ATOM 1217 C CA . HIS A 1 164 ? -5.853 6.723 -19.567 1.00 49.62 164 HIS A CA 1
ATOM 1218 C C . HIS A 1 164 ? -5.208 8.101 -19.396 1.00 49.62 164 HIS A C 1
ATOM 1220 O O . HIS A 1 164 ? -5.310 8.713 -18.334 1.00 49.62 164 HIS A O 1
ATOM 1226 N N . GLY A 1 165 ? -4.422 8.489 -20.405 1.00 40.88 165 GLY A N 1
ATOM 1227 C CA . GLY A 1 165 ? -3.836 9.825 -20.530 1.00 40.88 165 GLY A CA 1
ATOM 1228 C C . GLY A 1 165 ? -4.860 10.883 -20.905 1.00 40.88 165 GLY A C 1
ATOM 1229 O O . GLY A 1 165 ? -5.943 10.509 -21.412 1.00 40.88 165 GLY A O 1
#

Secondary structure (DSSP, 8-state):
--HHHHHTT-SS-----SSHHHHHTTS-----------S-TTTTTTTT-----PPPSSTTSPP----EEEESSTTS--EEEEE-SS-EEE--TTS--EE--GGG-EEEEEEEPTT-S-TTSTT-EEEEEEE-SS-EEEEEEEHHHHHHHHHHHTPPPPPPPPP--

Nearest PDB structures (foldseek):
  4kqd-assembly2_C  TM=5.553E-01  e=4.171E+00  Escherichia coli K-12
  2adz-assembly1_A  TM=2.418E-01  e=3.041E-01  Mus musculus
  5c4j-assembly1_H  TM=2.659E-01  e=4.699E+00  Saccharomyces cerevisiae S288C

Sequence (165 aa):
MSAEELRRQVSWTVDDTSAALRAGRFLGGVVHLVSALATLGADAGIGARRPGWTVPADPDDYLDLGPLTLRLPDSGPSEPVQATRTGVWATPAGRPARRLPVEAWRVVEAVPGTGSRSPRHPEAEWRLVVSDGSDRGSLTGAWLALAWIGHLAGWSEPVASPGHG

Solvent-accessible surface area (backbone atoms only — not comparable to full-atom values): 9817 Å² total; per-residue (Å²): 102,49,57,70,58,56,52,73,70,28,86,45,81,65,53,83,74,76,65,74,57,69,76,54,78,82,73,83,90,79,88,86,89,79,86,88,88,84,83,63,91,83,60,73,78,54,79,73,53,73,54,70,37,40,55,55,92,53,58,84,41,68,40,36,48,37,51,29,38,35,20,70,40,62,90,45,68,78,30,41,40,48,36,38,78,83,51,38,30,37,54,42,87,98,53,79,70,40,80,50,72,55,60,67,42,42,82,79,43,28,36,64,44,88,89,57,93,51,54,45,24,48,76,26,43,30,38,33,32,32,29,68,86,85,49,49,21,37,43,32,29,21,36,48,41,50,30,46,52,27,47,77,30,70,51,75,72,77,66,74,46,83,77,85,126

Radius of gyration: 16.61 Å; Cα contacts (8 Å, |Δi|>4): 290; chains: 1; bounding box: 50×38×38 Å

Foldseek 3Di:
DQLVVLVVLFPADADDPPPPVVVVPPDDDDDDDDDDPDDDDPPVVQVPDDQRQDADPDQPDWHSLGWKWKDPQAVHDIFTKTDGNQFIWGDHPPDDIDTDLLLLKDFPAKAWDPPDPRSSHQFTKIWTWMDNPPGIIIMIGGNSSVSSSCSNNVHDHDDHDDDPD